Protein AF-A0AAD7AX33-F1 (afdb_monomer)

Sequence (87 aa):
IANVVSTMDIINNILESRGERELRPAVIHAVSLGRKTLQPYYVKTGLSDVYALALVLHPSSKLEYFRANDFDAAWISAVETKLRREF

Foldseek 3Di:
DLVLVVLLVVLVCVCPVCDPVNDDPVVVVVSVVSNVVSVVVVVVCLVDLVNVLVQCPDPPRPLVVCVVPPNDPVSSVVSVVVNVVVD

Organism: Mycena rosella (NCBI:txid1033263)

pLDDT: mean 75.58, std 7.61, range [56.44, 87.94]

Secondary structure (DSSP, 8-state):
-HHHHHHHHHHHHHHHHSHHHHS-HHHHHHHHHHHHHHHHHHHHHHH-HHHHHHHHTSTT--HHHHHHTT--HHHHHHHHHHHHHH-

Solvent-accessible surface area (backbone atoms only — not comparable to full-atom values): 5115 Å² total; per-residue (Å²): 113,64,64,59,55,60,50,48,49,52,48,49,47,56,57,68,74,53,39,82,86,73,51,55,68,70,55,52,52,53,47,52,50,52,48,62,69,45,44,65,59,53,55,45,38,78,71,32,68,69,51,41,49,56,33,54,70,34,96,88,34,51,68,64,57,46,71,72,66,77,50,57,67,68,56,55,50,51,52,53,54,49,50,70,70,80,102

Nearest PDB structures (foldseek):
  3u3b-assembly2_B  TM=3.724E-01  e=6.234E+00  synthetic construct
  7w7u-assembly1_A  TM=4.016E-01  e=7.832E+00  Homo sapiens

Structure (mmCIF, N/CA/C/O backbone):
data_AF-A0AAD7AX33-F1
#
_entry.id   AF-A0AAD7AX33-F1
#
loop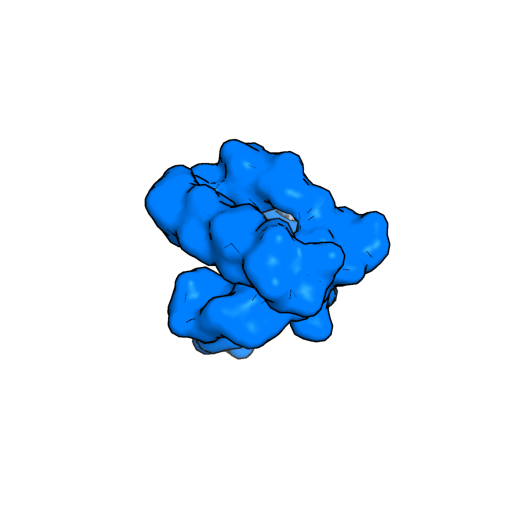_
_atom_site.group_PDB
_atom_site.id
_atom_site.type_symbol
_atom_site.label_atom_id
_atom_site.label_alt_id
_atom_site.label_comp_id
_atom_site.label_asym_id
_atom_site.label_entity_id
_atom_site.label_seq_id
_atom_site.pdbx_PDB_ins_code
_atom_site.Cartn_x
_atom_site.Cartn_y
_atom_site.Cartn_z
_atom_site.occupancy
_atom_site.B_iso_or_equiv
_atom_site.auth_seq_id
_atom_site.auth_comp_id
_atom_site.auth_asym_id
_atom_site.auth_atom_id
_atom_site.pdbx_PDB_model_num
ATOM 1 N N . ILE A 1 1 ? 2.662 -11.645 -0.255 1.00 56.56 1 ILE A N 1
ATOM 2 C CA . ILE A 1 1 ? 3.093 -10.242 -0.481 1.00 56.56 1 ILE A CA 1
ATOM 3 C C . ILE A 1 1 ? 1.961 -9.417 -1.093 1.00 56.56 1 ILE A C 1
ATOM 5 O O . ILE A 1 1 ? 1.628 -8.400 -0.506 1.00 56.56 1 ILE A O 1
ATOM 9 N N . ALA A 1 2 ? 1.287 -9.895 -2.151 1.00 61.22 2 ALA A N 1
ATOM 10 C CA . ALA A 1 2 ? 0.061 -9.279 -2.694 1.00 61.22 2 ALA A CA 1
ATOM 11 C C . ALA A 1 2 ? -0.995 -8.923 -1.636 1.00 61.22 2 ALA A C 1
ATOM 13 O O . ALA A 1 2 ? -1.557 -7.834 -1.658 1.00 61.22 2 ALA A O 1
ATOM 14 N N . ASN A 1 3 ? -1.162 -9.786 -0.631 1.00 72.56 3 ASN A N 1
ATOM 15 C CA . ASN A 1 3 ? -2.117 -9.541 0.444 1.00 72.56 3 ASN A CA 1
ATOM 16 C C . ASN A 1 3 ? -1.824 -8.268 1.266 1.00 72.56 3 ASN A C 1
ATOM 18 O O . ASN A 1 3 ? -2.750 -7.675 1.801 1.00 72.56 3 ASN A O 1
ATOM 22 N N . VAL A 1 4 ? -0.562 -7.824 1.364 1.00 73.38 4 VAL A N 1
ATOM 23 C CA . VAL A 1 4 ? -0.186 -6.613 2.122 1.00 73.38 4 VAL A CA 1
ATOM 24 C C . VAL A 1 4 ? -0.755 -5.359 1.465 1.00 73.38 4 VAL A C 1
ATOM 26 O O . VAL A 1 4 ? -1.291 -4.509 2.165 1.00 73.38 4 VAL A O 1
ATOM 29 N N . VAL A 1 5 ? -0.668 -5.272 0.137 1.00 76.31 5 VAL A N 1
ATOM 30 C CA . VAL A 1 5 ? -1.161 -4.133 -0.647 1.00 76.31 5 VAL A CA 1
ATOM 31 C C . VAL A 1 5 ? -2.685 -4.063 -0.566 1.00 76.31 5 VAL A C 1
ATOM 33 O O . VAL A 1 5 ? -3.225 -3.079 -0.075 1.00 76.31 5 VAL A O 1
ATOM 36 N N . SER A 1 6 ? -3.374 -5.161 -0.890 1.00 76.12 6 SER A N 1
ATOM 37 C CA . SER A 1 6 ? -4.841 -5.208 -0.824 1.00 76.12 6 SER A CA 1
ATOM 38 C C . SER A 1 6 ? -5.384 -4.968 0.590 1.00 76.12 6 SER A C 1
ATOM 40 O O . SER A 1 6 ? -6.407 -4.313 0.758 1.00 76.12 6 SER A O 1
ATOM 42 N N . THR A 1 7 ? -4.698 -5.461 1.629 1.00 82.69 7 THR A N 1
ATOM 43 C CA . THR A 1 7 ? -5.098 -5.211 3.025 1.00 82.69 7 THR A CA 1
ATOM 44 C C . THR A 1 7 ? -4.886 -3.748 3.420 1.00 82.69 7 THR A C 1
ATOM 46 O O . THR A 1 7 ? -5.713 -3.193 4.142 1.00 82.69 7 THR A O 1
ATOM 49 N N . MET A 1 8 ? -3.810 -3.108 2.948 1.00 83.81 8 MET A N 1
ATOM 50 C CA . MET A 1 8 ? -3.552 -1.689 3.201 1.00 83.81 8 MET A CA 1
ATOM 51 C C . MET A 1 8 ? -4.629 -0.802 2.568 1.00 83.81 8 MET A C 1
ATOM 53 O O . MET A 1 8 ? -5.126 0.104 3.234 1.00 83.81 8 MET A O 1
ATOM 57 N N . ASP A 1 9 ? -5.059 -1.108 1.342 1.00 80.62 9 ASP A N 1
ATOM 58 C CA . ASP A 1 9 ? -6.140 -0.372 0.674 1.00 80.62 9 ASP A CA 1
ATOM 59 C C . ASP A 1 9 ? -7.473 -0.521 1.394 1.00 80.62 9 ASP A C 1
ATOM 61 O O . ASP A 1 9 ? -8.193 0.456 1.568 1.00 80.62 9 ASP A O 1
ATOM 65 N N . ILE A 1 10 ? -7.803 -1.735 1.850 1.00 83.88 10 ILE A N 1
ATOM 66 C CA . ILE A 1 10 ? -9.016 -1.977 2.640 1.00 83.88 10 ILE A CA 1
ATOM 67 C C . ILE A 1 10 ? -8.981 -1.131 3.915 1.00 83.88 10 ILE A C 1
ATOM 69 O O . ILE A 1 10 ? -9.976 -0.503 4.266 1.00 83.88 10 ILE A O 1
ATOM 73 N N . ILE A 1 11 ? -7.835 -1.088 4.598 1.00 84.88 11 ILE A N 1
ATOM 74 C CA . ILE A 1 11 ? -7.652 -0.283 5.807 1.00 84.88 11 ILE A CA 1
ATOM 75 C C . ILE A 1 11 ? -7.815 1.211 5.506 1.00 84.88 11 ILE A C 1
ATOM 77 O O . ILE A 1 11 ? -8.547 1.888 6.227 1.00 84.88 11 ILE A O 1
ATOM 81 N N . ASN A 1 12 ? -7.179 1.721 4.451 1.00 83.06 12 ASN A N 1
ATOM 82 C CA . ASN A 1 12 ? -7.286 3.128 4.064 1.00 83.06 12 ASN A CA 1
ATOM 83 C C . ASN A 1 12 ? -8.722 3.484 3.666 1.00 83.06 12 ASN A C 1
ATOM 85 O O . ASN A 1 12 ? -9.276 4.434 4.207 1.00 83.06 12 ASN A O 1
ATOM 89 N N . ASN A 1 13 ? -9.374 2.654 2.851 1.00 82.88 13 ASN A N 1
ATOM 90 C CA . ASN A 1 13 ? -10.766 2.841 2.455 1.00 82.88 13 ASN A CA 1
ATOM 91 C C . ASN A 1 13 ? -11.709 2.819 3.669 1.00 82.88 13 ASN A C 1
ATOM 93 O O . ASN A 1 13 ? -12.590 3.662 3.774 1.00 82.88 13 ASN A O 1
ATOM 97 N N . ILE A 1 14 ? -11.522 1.923 4.644 1.00 81.81 14 ILE A N 1
ATOM 98 C CA . ILE A 1 14 ? -12.334 1.925 5.877 1.00 81.81 14 ILE A CA 1
ATOM 99 C C . ILE A 1 14 ? -12.157 3.234 6.660 1.00 81.81 14 ILE A C 1
ATOM 101 O O . ILE A 1 14 ? -13.140 3.767 7.178 1.00 81.81 14 ILE A O 1
ATOM 105 N N . LEU A 1 15 ? -10.926 3.745 6.750 1.00 78.06 15 LEU A N 1
ATOM 106 C CA . LEU A 1 15 ? -10.626 4.996 7.449 1.00 78.06 15 LEU A CA 1
ATOM 107 C C . LEU A 1 15 ? -11.175 6.227 6.705 1.00 78.06 15 LEU A C 1
ATOM 109 O O . LEU A 1 15 ? -11.659 7.154 7.349 1.00 78.06 15 LEU A O 1
ATOM 113 N N . GLU A 1 16 ? -11.130 6.224 5.373 1.00 78.69 16 GLU A N 1
ATOM 114 C CA . GLU A 1 16 ? -11.573 7.328 4.512 1.00 78.69 16 GLU A CA 1
ATOM 115 C C . GLU A 1 16 ? -13.097 7.348 4.303 1.00 78.69 16 GLU A C 1
ATOM 117 O O . GLU A 1 16 ? -13.710 8.412 4.361 1.00 78.69 16 GLU A O 1
ATOM 122 N N . SER A 1 17 ? -13.729 6.186 4.101 1.00 70.44 17 SER A N 1
ATOM 123 C CA . SER A 1 17 ? -15.150 6.073 3.728 1.00 70.44 17 SER A CA 1
ATOM 124 C C . SER A 1 17 ? -16.123 6.238 4.890 1.00 70.44 17 SER A C 1
ATOM 126 O O . SER A 1 17 ? -17.197 6.807 4.707 1.00 70.44 17 SER A O 1
ATOM 128 N N . ARG A 1 18 ? -15.788 5.735 6.084 1.00 63.66 18 ARG A N 1
ATOM 129 C CA . ARG A 1 18 ? -16.724 5.750 7.221 1.00 63.66 18 ARG A CA 1
ATOM 130 C C . ARG A 1 18 ? -16.582 6.975 8.114 1.00 63.66 18 ARG A C 1
ATOM 132 O O . ARG A 1 18 ? -17.477 7.241 8.910 1.00 63.66 18 ARG A O 1
ATOM 139 N N . GLY A 1 19 ? -15.506 7.749 7.961 1.00 58.72 19 GLY A N 1
ATOM 140 C CA . GLY A 1 19 ? -15.170 8.859 8.849 1.00 58.72 19 GLY A CA 1
ATOM 141 C C . GLY A 1 19 ? -14.996 8.407 10.309 1.00 58.72 19 GLY A C 1
ATOM 142 O O . GLY A 1 19 ? -15.612 7.458 10.793 1.00 58.72 19 GLY A O 1
ATOM 143 N N . GLU A 1 20 ? -14.180 9.109 11.089 1.00 56.44 20 GLU A N 1
ATOM 144 C CA . GLU A 1 20 ? -13.975 8.765 12.510 1.00 56.44 20 GLU A CA 1
ATOM 145 C C . GLU A 1 20 ? 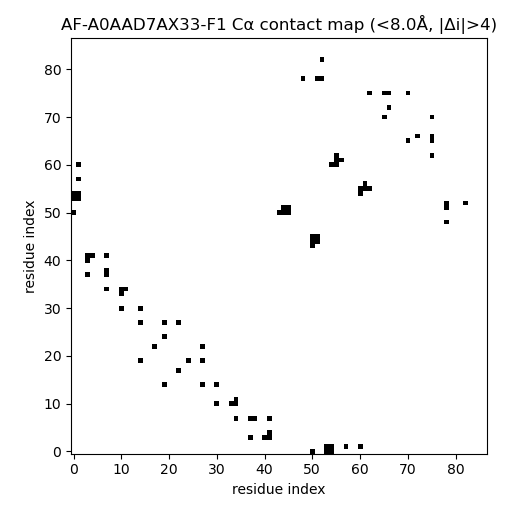-15.273 8.772 13.348 1.00 56.44 20 GLU A C 1
ATOM 147 O O . GLU A 1 20 ? -15.300 8.245 14.456 1.00 56.44 20 GLU A O 1
ATOM 152 N N . ARG A 1 21 ? -16.363 9.353 12.827 1.00 58.88 21 ARG A N 1
ATOM 153 C CA . ARG A 1 21 ? -17.648 9.504 13.524 1.00 58.88 21 ARG A CA 1
ATOM 154 C C . ARG A 1 21 ? -18.531 8.256 13.514 1.00 58.88 21 ARG A C 1
ATOM 156 O O . ARG A 1 21 ? -19.385 8.145 14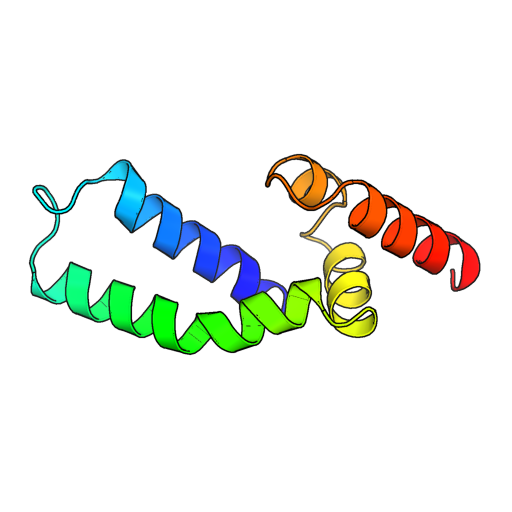.388 1.00 58.88 21 ARG A O 1
ATOM 163 N N . GLU A 1 22 ? -18.354 7.342 12.560 1.00 68.06 22 GLU A N 1
ATOM 164 C CA . GLU A 1 22 ? -19.212 6.152 12.428 1.00 68.06 22 GLU A CA 1
ATOM 165 C C . GLU A 1 22 ? -18.572 4.891 13.043 1.00 68.06 22 GLU A C 1
ATOM 167 O O . GLU A 1 22 ? -19.254 3.923 13.387 1.00 68.06 22 GLU A O 1
ATOM 172 N N . LEU A 1 23 ? -17.249 4.908 13.236 1.00 76.31 23 LEU A N 1
ATOM 173 C CA . LEU A 1 23 ? -16.485 3.796 13.793 1.00 76.31 23 LEU A CA 1
ATOM 174 C C . LEU A 1 23 ? -16.274 3.950 15.302 1.00 76.31 23 LEU A C 1
ATOM 176 O O . LEU A 1 23 ? -15.969 5.021 15.819 1.00 76.31 23 LEU A O 1
ATOM 180 N N . ARG A 1 24 ? -16.372 2.835 16.035 1.00 83.62 24 ARG A N 1
ATOM 181 C CA . ARG A 1 24 ? -16.037 2.821 17.467 1.00 83.62 24 ARG A CA 1
ATOM 182 C C . ARG A 1 24 ? -14.542 3.134 17.652 1.00 83.62 24 ARG A C 1
ATOM 184 O O . ARG A 1 24 ? -13.733 2.564 16.918 1.00 83.62 24 ARG A O 1
ATOM 191 N N . PRO A 1 25 ? -14.144 3.898 18.688 1.00 83.94 25 PRO A N 1
ATOM 192 C CA . PRO A 1 25 ? -12.737 4.239 18.934 1.00 83.94 25 PRO A CA 1
ATOM 193 C C . PRO A 1 25 ? -11.799 3.025 18.972 1.00 83.94 25 PRO A C 1
ATOM 195 O O . PRO A 1 25 ? -10.711 3.050 18.406 1.00 83.94 25 PRO A O 1
ATOM 198 N N . ALA A 1 26 ? -12.248 1.911 19.558 1.00 85.69 26 ALA A N 1
ATOM 199 C CA . ALA A 1 26 ? -11.482 0.664 19.593 1.00 85.69 26 ALA A CA 1
ATOM 200 C C . ALA A 1 26 ? -11.176 0.097 18.192 1.00 85.69 26 ALA A C 1
ATOM 202 O O . ALA A 1 26 ? -10.085 -0.419 17.958 1.00 85.69 26 ALA A O 1
ATOM 203 N N . VAL A 1 27 ? -12.115 0.225 17.249 1.00 84.12 27 VAL A N 1
ATOM 204 C CA . VAL A 1 27 ? -11.936 -0.220 15.859 1.00 84.12 27 VAL A CA 1
ATOM 205 C C . VAL A 1 27 ? -10.951 0.697 15.143 1.00 84.12 27 VAL A C 1
ATOM 207 O O . VAL A 1 27 ? -10.036 0.204 14.493 1.00 84.12 27 VAL A O 1
ATOM 210 N N . ILE A 1 28 ? -11.067 2.015 15.331 1.00 83.31 28 ILE A N 1
ATOM 211 C CA . ILE A 1 28 ? -10.126 2.994 14.764 1.00 83.31 28 ILE A CA 1
ATOM 212 C C . ILE A 1 28 ? -8.701 2.707 15.246 1.00 83.31 28 ILE A C 1
ATOM 214 O O . ILE A 1 28 ? -7.771 2.683 14.438 1.00 83.31 28 ILE A O 1
ATOM 218 N N . HIS A 1 29 ? -8.516 2.427 16.539 1.00 86.06 29 HIS A N 1
ATOM 219 C CA . HIS A 1 29 ? -7.205 2.087 17.092 1.00 86.06 29 HIS A CA 1
ATOM 220 C C . HIS A 1 29 ? -6.643 0.780 16.526 1.00 86.06 29 HIS A C 1
ATOM 222 O O . HIS A 1 29 ? -5.476 0.747 16.135 1.00 86.06 29 HIS A 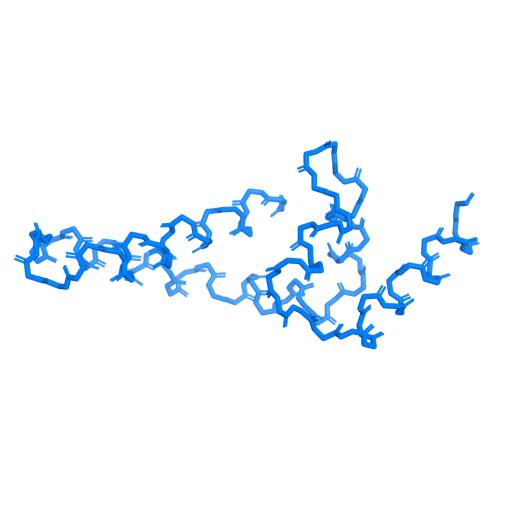O 1
ATOM 228 N N . ALA A 1 30 ? -7.456 -0.276 16.433 1.00 87.94 30 ALA A N 1
ATOM 229 C CA . ALA A 1 30 ? -7.026 -1.552 15.865 1.00 87.94 30 ALA A CA 1
ATOM 230 C C . ALA A 1 30 ? -6.630 -1.416 14.383 1.00 87.94 30 ALA A C 1
ATOM 232 O O . ALA A 1 30 ? -5.570 -1.890 13.972 1.00 87.94 30 ALA A O 1
ATOM 233 N N . VAL A 1 31 ? -7.440 -0.706 13.594 1.00 84.25 31 VAL A N 1
ATOM 234 C CA . VAL A 1 31 ? -7.190 -0.452 12.168 1.00 84.25 31 VAL A CA 1
ATOM 235 C C . VAL A 1 31 ? -5.955 0.436 11.975 1.00 84.25 31 VAL A C 1
ATOM 237 O O . VAL A 1 31 ? -5.098 0.134 11.145 1.00 84.25 31 VAL A O 1
ATOM 240 N N . SER A 1 32 ? -5.792 1.477 12.794 1.00 84.38 32 SER A N 1
ATOM 241 C CA . SER A 1 32 ? -4.610 2.350 12.772 1.00 84.38 32 SER A CA 1
ATOM 242 C C . SER A 1 32 ? -3.325 1.603 13.129 1.00 84.38 32 SER A C 1
ATOM 244 O O . SER A 1 32 ? -2.278 1.847 12.524 1.00 84.38 32 SER A O 1
ATOM 246 N N . LEU A 1 33 ? -3.396 0.674 14.087 1.00 87.94 33 LEU A N 1
ATOM 247 C CA . LEU A 1 33 ? -2.281 -0.201 14.437 1.00 87.94 33 LEU A CA 1
ATOM 248 C C . LEU A 1 33 ? -1.933 -1.137 13.272 1.00 87.94 33 LEU A C 1
ATOM 250 O O . LEU A 1 33 ? -0.762 -1.247 12.916 1.00 87.94 33 LEU A O 1
ATOM 254 N N . GLY A 1 34 ? -2.941 -1.743 12.635 1.00 86.56 34 GLY A N 1
ATOM 255 C CA . GLY A 1 34 ? -2.769 -2.545 11.422 1.00 86.56 34 GLY A CA 1
ATOM 256 C C . GLY A 1 34 ? -2.071 -1.765 10.306 1.00 86.56 34 GLY A C 1
ATOM 257 O O . GLY A 1 34 ? -1.052 -2.220 9.785 1.00 86.56 34 GLY A O 1
ATOM 258 N N . ARG A 1 35 ? -2.535 -0.541 10.018 1.00 85.25 35 ARG A N 1
ATOM 259 C CA . ARG A 1 35 ? -1.906 0.369 9.046 1.00 85.25 35 ARG A CA 1
ATOM 260 C C . ARG A 1 35 ? -0.436 0.622 9.375 1.00 85.25 35 ARG A C 1
ATOM 262 O O . ARG A 1 35 ? 0.426 0.470 8.516 1.00 85.25 35 ARG A O 1
ATOM 269 N N . LYS A 1 36 ? -0.129 0.970 10.630 1.00 86.62 36 LYS A N 1
ATOM 270 C CA . LYS A 1 36 ? 1.241 1.277 11.073 1.00 86.62 36 LYS A CA 1
ATOM 271 C C . LYS A 1 36 ? 2.177 0.075 10.930 1.00 86.62 36 LYS A C 1
ATOM 273 O O . LYS A 1 36 ? 3.330 0.250 10.546 1.00 86.62 36 LYS A O 1
ATOM 278 N N . THR A 1 37 ? 1.683 -1.129 11.202 1.00 86.44 37 THR A N 1
ATOM 279 C CA . THR A 1 37 ? 2.449 -2.373 11.046 1.00 86.44 37 THR A CA 1
ATOM 280 C C . THR A 1 37 ? 2.706 -2.714 9.577 1.00 86.44 37 THR A C 1
ATOM 282 O O . THR A 1 37 ? 3.781 -3.211 9.244 1.00 86.44 37 THR A O 1
ATOM 285 N N . LEU A 1 38 ? 1.749 -2.435 8.687 1.00 81.44 38 LEU A N 1
ATOM 286 C CA . LEU A 1 38 ? 1.859 -2.733 7.256 1.00 81.44 38 LEU A CA 1
ATOM 287 C C . LEU A 1 38 ? 2.622 -1.652 6.466 1.00 81.44 38 LEU A C 1
ATOM 289 O O . LEU A 1 38 ? 3.243 -1.975 5.453 1.00 81.44 38 LEU A O 1
ATOM 293 N N . GLN A 1 39 ? 2.660 -0.405 6.952 1.00 81.31 39 GLN A N 1
ATOM 294 C CA . GLN A 1 39 ? 3.315 0.741 6.302 1.00 81.31 39 GLN A CA 1
ATOM 295 C C . GLN A 1 39 ? 4.749 0.458 5.808 1.00 81.31 39 GLN A C 1
ATOM 297 O O . GLN A 1 39 ? 5.042 0.789 4.659 1.00 81.31 39 GLN A O 1
ATOM 302 N N . PRO A 1 40 ? 5.660 -0.169 6.584 1.00 81.06 40 PRO A N 1
ATOM 303 C CA . PRO A 1 40 ? 7.028 -0.405 6.120 1.00 81.06 40 PRO A CA 1
ATOM 304 C C . PRO A 1 40 ? 7.094 -1.374 4.935 1.00 81.06 40 PRO A C 1
ATOM 306 O O . PRO A 1 40 ? 7.953 -1.235 4.066 1.00 81.06 40 PRO A O 1
ATOM 309 N N . TYR A 1 41 ? 6.190 -2.354 4.886 1.00 75.56 41 TYR A N 1
ATOM 310 C CA . TYR A 1 41 ? 6.104 -3.317 3.789 1.00 75.56 41 TYR A CA 1
ATOM 311 C C . TYR A 1 41 ? 5.458 -2.691 2.553 1.00 75.56 41 TYR A C 1
ATOM 313 O O . TYR A 1 41 ? 5.912 -2.934 1.436 1.00 75.56 41 TYR A O 1
ATOM 321 N N . TYR A 1 42 ? 4.462 -1.829 2.756 1.00 74.81 42 TYR A N 1
ATOM 322 C CA . TYR A 1 42 ? 3.851 -1.038 1.692 1.00 74.81 42 TYR A CA 1
ATOM 323 C C . TYR A 1 42 ? 4.870 -0.094 1.034 1.00 74.81 42 TYR A C 1
ATOM 325 O O . TYR A 1 42 ? 5.028 -0.092 -0.179 1.00 74.81 42 TYR A O 1
ATOM 333 N N . VAL A 1 43 ? 5.673 0.622 1.825 1.00 74.25 43 VAL A N 1
ATOM 334 C CA . VAL A 1 43 ? 6.741 1.490 1.295 1.00 74.25 43 VAL A CA 1
ATOM 335 C C . VAL A 1 43 ? 7.795 0.681 0.532 1.00 74.25 43 VAL A C 1
ATOM 337 O O . VAL A 1 43 ? 8.177 1.045 -0.578 1.00 74.25 43 VAL A O 1
ATOM 340 N N . LYS A 1 44 ? 8.229 -0.466 1.072 1.00 71.38 44 LYS A N 1
ATOM 341 C CA . LYS A 1 44 ? 9.177 -1.361 0.381 1.00 71.38 44 LYS A CA 1
ATOM 342 C C . LYS A 1 44 ? 8.639 -1.906 -0.940 1.00 71.38 44 LYS A C 1
ATOM 344 O O . LYS A 1 44 ? 9.430 -2.219 -1.823 1.00 71.38 44 LYS A O 1
ATOM 349 N N . THR A 1 45 ? 7.321 -1.991 -1.077 1.00 68.88 45 THR A N 1
ATOM 350 C CA . THR A 1 45 ? 6.666 -2.448 -2.300 1.00 68.88 45 THR A CA 1
ATOM 351 C C . THR A 1 45 ? 6.892 -1.488 -3.471 1.00 68.88 45 THR A C 1
ATOM 353 O O . THR A 1 45 ? 7.133 -1.944 -4.583 1.00 68.88 45 THR A O 1
ATOM 356 N N . GLY A 1 46 ? 6.889 -0.175 -3.221 1.00 64.81 46 GLY A N 1
ATOM 357 C CA . GLY A 1 46 ? 7.229 0.829 -4.236 1.00 64.81 46 GLY A CA 1
ATOM 358 C C . GLY A 1 46 ? 8.737 0.995 -4.466 1.00 64.81 46 GLY A C 1
ATOM 359 O O . GLY A 1 46 ? 9.151 1.441 -5.528 1.00 64.81 46 GLY A O 1
ATOM 360 N N . LEU A 1 47 ? 9.576 0.619 -3.494 1.00 66.88 47 LEU A N 1
ATOM 361 C CA . LEU A 1 47 ? 11.031 0.827 -3.559 1.00 66.88 47 LEU A CA 1
ATOM 362 C C . LEU A 1 47 ? 11.829 -0.378 -4.082 1.00 66.88 47 LEU A C 1
ATOM 364 O O . LEU A 1 47 ? 12.988 -0.217 -4.453 1.00 66.88 47 LEU A O 1
ATOM 368 N N . SER A 1 48 ? 11.258 -1.585 -4.078 1.00 73.12 48 SER A N 1
ATOM 369 C CA . SER A 1 48 ? 11.948 -2.805 -4.506 1.00 73.12 48 SER A CA 1
ATOM 370 C C . SER A 1 48 ? 11.366 -3.344 -5.808 1.00 73.12 48 SER A C 1
ATOM 372 O O . SER A 1 48 ? 10.220 -3.786 -5.851 1.00 73.12 48 SER A O 1
ATOM 374 N N . ASP A 1 49 ? 12.206 -3.403 -6.842 1.00 69.81 49 ASP A N 1
ATOM 375 C CA . ASP A 1 49 ? 11.864 -3.982 -8.147 1.00 69.81 49 ASP A CA 1
ATOM 376 C C . ASP A 1 49 ? 11.337 -5.419 -8.044 1.00 69.81 49 ASP A C 1
ATOM 378 O O . ASP A 1 49 ? 10.398 -5.796 -8.737 1.00 69.81 49 ASP A O 1
ATOM 382 N N . VAL A 1 50 ? 11.911 -6.216 -7.138 1.00 72.50 50 VAL A N 1
ATOM 383 C CA . VAL A 1 50 ? 11.521 -7.617 -6.919 1.00 72.50 50 VAL A CA 1
ATOM 384 C C . VAL A 1 50 ? 10.107 -7.708 -6.345 1.00 72.50 50 VAL A C 1
ATOM 386 O O . VAL A 1 50 ? 9.320 -8.555 -6.763 1.00 72.50 50 VAL A O 1
ATOM 389 N N . TYR A 1 51 ? 9.758 -6.821 -5.410 1.00 69.81 51 TYR A N 1
ATOM 390 C CA . TYR A 1 51 ? 8.399 -6.755 -4.867 1.00 69.81 51 TYR A CA 1
ATOM 391 C C . TYR A 1 51 ? 7.400 -6.257 -5.916 1.00 69.81 51 TYR A C 1
ATOM 393 O O . TYR A 1 51 ? 6.292 -6.785 -5.992 1.00 69.81 51 TYR A O 1
ATOM 401 N N . ALA A 1 52 ? 7.802 -5.292 -6.745 1.00 72.62 52 ALA A N 1
ATOM 402 C CA . ALA A 1 52 ? 6.992 -4.771 -7.840 1.00 72.62 52 ALA A CA 1
ATOM 403 C C . ALA A 1 52 ? 6.670 -5.852 -8.886 1.00 72.62 52 ALA A C 1
ATOM 405 O O . ALA A 1 52 ? 5.506 -6.073 -9.220 1.00 72.62 52 ALA A O 1
ATOM 406 N N . LEU A 1 53 ? 7.690 -6.585 -9.343 1.00 75.00 53 LEU A N 1
ATOM 407 C CA . LEU A 1 53 ? 7.549 -7.701 -10.282 1.00 75.00 53 LEU A CA 1
ATOM 408 C C . LEU A 1 53 ? 6.682 -8.819 -9.697 1.00 75.00 53 LEU A C 1
ATOM 410 O O . LEU A 1 53 ? 5.767 -9.296 -10.365 1.00 75.00 53 LEU A O 1
ATOM 414 N N . ALA A 1 54 ? 6.902 -9.193 -8.431 1.00 77.19 54 ALA A N 1
ATOM 415 C CA . ALA A 1 54 ? 6.099 -10.212 -7.755 1.00 77.19 54 ALA A CA 1
ATOM 416 C C . ALA A 1 54 ? 4.613 -9.835 -7.646 1.00 77.19 54 ALA A C 1
ATOM 418 O O . ALA A 1 54 ? 3.756 -10.718 -7.619 1.00 77.19 54 ALA A O 1
ATOM 419 N N . LEU A 1 55 ? 4.294 -8.541 -7.576 1.00 75.25 55 LEU A N 1
ATOM 420 C CA . LEU A 1 55 ? 2.912 -8.075 -7.596 1.00 75.25 55 LEU A CA 1
ATOM 421 C C . LEU A 1 55 ? 2.321 -8.077 -8.995 1.00 75.25 55 LEU A C 1
ATOM 423 O O . LEU A 1 55 ? 1.201 -8.535 -9.149 1.00 75.25 55 LEU A O 1
ATOM 427 N N . VAL A 1 56 ? 3.052 -7.618 -10.008 1.00 76.25 56 VAL A N 1
ATOM 428 C CA . VAL A 1 56 ? 2.566 -7.639 -11.398 1.00 76.25 56 VAL A CA 1
ATOM 429 C C . VAL A 1 56 ? 2.360 -9.069 -11.915 1.00 76.25 56 VAL A C 1
ATOM 431 O O . VAL A 1 56 ? 1.461 -9.315 -12.713 1.00 76.25 56 VAL A O 1
ATOM 434 N N . LEU A 1 57 ? 3.164 -10.022 -11.439 1.00 76.25 57 LEU A N 1
ATOM 435 C CA . LEU A 1 57 ? 3.060 -11.443 -11.783 1.00 76.25 57 LEU A CA 1
ATOM 436 C C . LEU A 1 57 ? 1.998 -12.203 -10.970 1.00 76.25 57 LEU A C 1
ATOM 438 O O . LEU A 1 57 ? 1.740 -13.376 -11.244 1.00 76.25 57 LEU A O 1
ATOM 442 N N . HIS A 1 58 ? 1.388 -11.587 -9.955 1.00 73.81 58 HIS A N 1
ATOM 443 C CA . HIS A 1 58 ? 0.397 -12.271 -9.134 1.00 73.81 58 HIS A CA 1
ATOM 444 C C . HIS A 1 58 ? -0.946 -12.388 -9.890 1.00 73.81 58 HIS A C 1
ATOM 446 O O . HIS A 1 58 ? -1.417 -11.392 -10.439 1.00 73.81 58 HIS A O 1
ATOM 452 N N . PRO A 1 59 ? -1.637 -13.550 -9.871 1.00 68.00 59 PRO A N 1
ATOM 453 C CA . PRO A 1 59 ? -2.834 -13.801 -10.693 1.00 68.00 59 PRO A CA 1
ATOM 454 C C . PRO A 1 59 ? -3.973 -12.791 -10.501 1.00 68.00 59 PRO A C 1
ATOM 456 O O . PRO A 1 59 ? -4.801 -12.589 -11.387 1.00 68.00 59 PRO A O 1
ATOM 459 N N . SER A 1 60 ? -4.030 -12.173 -9.321 1.00 66.31 60 SER A N 1
ATOM 460 C CA . SER A 1 60 ? -5.063 -11.208 -8.933 1.00 66.31 60 SER A CA 1
ATOM 461 C C . SER A 1 60 ? -4.628 -9.747 -9.070 1.00 66.31 60 SER A C 1
ATOM 463 O O . SER A 1 60 ? -5.443 -8.857 -8.849 1.00 66.31 60 SER A O 1
ATOM 465 N N . SER A 1 61 ? -3.364 -9.477 -9.399 1.00 63.00 61 SER A N 1
ATOM 466 C CA . SER A 1 61 ? -2.790 -8.129 -9.388 1.00 63.00 61 SER A CA 1
ATOM 467 C C . SER A 1 61 ? -2.338 -7.753 -10.794 1.00 63.00 61 SER A C 1
ATOM 469 O O . SER A 1 61 ? -1.253 -8.092 -11.247 1.00 63.00 61 SER A O 1
ATOM 471 N N . LYS A 1 62 ? -3.216 -7.047 -11.506 1.00 69.00 62 LYS A N 1
ATOM 472 C CA . LYS A 1 62 ? -2.958 -6.562 -12.865 1.00 69.00 62 LYS A CA 1
ATOM 473 C C . LYS A 1 62 ? -2.198 -5.237 -12.819 1.00 69.00 62 LYS A C 1
ATOM 475 O O . LYS A 1 62 ? -2.419 -4.441 -11.914 1.00 69.00 62 LYS A O 1
ATOM 480 N N . LEU A 1 63 ? -1.398 -4.938 -13.846 1.00 71.62 63 LEU A N 1
ATOM 481 C CA . LEU A 1 63 ? -0.823 -3.595 -14.072 1.00 71.62 63 LEU A CA 1
ATOM 482 C C . LEU A 1 63 ? -1.879 -2.476 -13.985 1.00 71.62 63 LEU A C 1
ATOM 484 O O . LEU A 1 63 ? -1.579 -1.364 -13.563 1.00 71.62 63 LEU A O 1
ATOM 488 N N . GLU A 1 64 ? -3.125 -2.793 -14.337 1.00 72.75 64 GLU A N 1
ATOM 489 C CA . GLU A 1 64 ? -4.288 -1.912 -14.196 1.00 72.75 64 GLU A CA 1
ATOM 490 C C . GLU A 1 64 ? -4.511 -1.427 -12.761 1.00 72.75 64 GLU A C 1
ATOM 492 O O . GLU A 1 64 ? -4.871 -0.272 -12.572 1.00 72.75 64 GLU A O 1
ATOM 497 N N . TYR A 1 65 ? -4.245 -2.262 -11.752 1.00 72.88 65 TYR A N 1
ATOM 498 C CA . TYR A 1 65 ? -4.363 -1.869 -10.350 1.00 72.88 65 TYR A CA 1
ATOM 499 C C . TYR A 1 65 ? -3.389 -0.729 -10.017 1.00 72.88 65 TYR A C 1
ATOM 501 O O . TYR A 1 65 ? -3.796 0.266 -9.426 1.00 72.88 65 TYR A O 1
ATOM 509 N N . PHE A 1 66 ? -2.130 -0.810 -10.454 1.00 72.75 66 PHE A N 1
ATOM 510 C CA . PHE A 1 66 ? -1.159 0.263 -10.210 1.00 72.75 66 PHE A CA 1
ATOM 511 C C . PHE A 1 66 ? -1.514 1.542 -10.965 1.00 72.75 66 PHE A C 1
ATOM 513 O O . PHE A 1 66 ? -1.413 2.630 -10.408 1.00 72.75 66 PHE A O 1
ATOM 520 N N . ARG A 1 67 ? -1.999 1.405 -12.205 1.00 72.31 67 ARG A N 1
ATOM 521 C CA . ARG A 1 67 ? -2.479 2.540 -13.008 1.00 72.31 67 ARG A CA 1
ATOM 522 C C . ARG A 1 67 ? -3.693 3.235 -12.379 1.00 72.31 67 ARG A C 1
ATOM 524 O O . ARG A 1 67 ? -3.870 4.423 -12.602 1.00 72.31 67 ARG A O 1
ATOM 531 N N . ALA A 1 68 ? -4.513 2.508 -11.620 1.00 73.12 68 ALA A N 1
ATOM 532 C CA . ALA A 1 68 ? -5.713 3.035 -10.971 1.00 73.12 68 ALA A CA 1
ATOM 533 C C . ALA A 1 68 ? -5.472 3.632 -9.571 1.00 73.12 68 ALA A C 1
ATOM 535 O O . ALA A 1 68 ? -6.334 4.353 -9.084 1.00 73.12 68 ALA A O 1
ATOM 536 N N . ASN A 1 69 ? -4.339 3.336 -8.922 1.00 67.75 69 ASN A N 1
ATOM 537 C CA . ASN A 1 69 ? -4.039 3.755 -7.543 1.00 67.75 69 ASN A CA 1
ATOM 538 C C . ASN A 1 69 ? -2.955 4.849 -7.466 1.00 67.75 69 ASN A C 1
ATOM 540 O O . ASN A 1 69 ? -2.175 4.874 -6.517 1.00 67.75 69 ASN A O 1
ATOM 544 N N . ASP A 1 70 ? -2.869 5.717 -8.481 1.00 66.94 70 ASP A N 1
ATOM 545 C CA . ASP A 1 70 ? -1.943 6.865 -8.542 1.00 66.94 70 ASP A CA 1
ATOM 546 C C . ASP A 1 70 ? -0.461 6.523 -8.295 1.00 66.94 70 ASP A C 1
ATOM 548 O O . ASP A 1 70 ? 0.332 7.353 -7.841 1.00 66.94 70 ASP A O 1
ATOM 552 N N . PHE A 1 71 ? -0.045 5.294 -8.616 1.00 71.56 71 PHE A N 1
ATOM 553 C CA . PHE A 1 71 ? 1.375 4.965 -8.613 1.00 71.56 71 PHE A CA 1
ATOM 554 C C . PHE A 1 71 ? 2.090 5.749 -9.714 1.00 71.56 71 PHE A C 1
ATOM 556 O O . PHE A 1 71 ? 1.559 5.958 -10.806 1.00 71.56 71 PHE A O 1
ATOM 563 N N . ASP A 1 72 ? 3.325 6.157 -9.424 1.00 76.44 72 ASP A N 1
ATOM 564 C CA 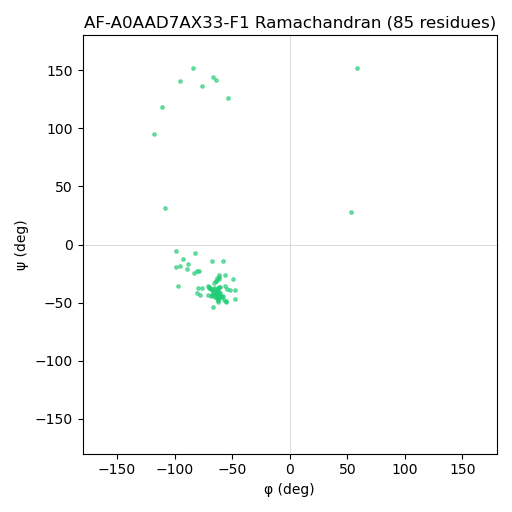. ASP A 1 72 ? 4.132 6.954 -10.338 1.00 76.44 72 ASP A CA 1
ATOM 565 C C . ASP A 1 72 ? 4.242 6.288 -11.724 1.00 76.44 72 ASP A C 1
ATOM 567 O O . ASP A 1 72 ? 4.624 5.123 -11.864 1.00 76.44 72 ASP A O 1
ATOM 571 N N . ALA A 1 73 ? 3.895 7.037 -12.772 1.00 75.00 73 ALA A N 1
ATOM 572 C CA . ALA A 1 73 ? 3.846 6.507 -14.131 1.00 75.00 73 ALA A CA 1
ATOM 573 C C . ALA A 1 73 ? 5.230 6.072 -14.646 1.00 75.00 73 ALA A C 1
ATOM 575 O O . ALA A 1 73 ? 5.325 5.118 -15.426 1.00 75.00 73 ALA A O 1
ATOM 576 N N . ALA A 1 74 ? 6.309 6.729 -14.200 1.00 76.56 74 ALA A N 1
ATOM 577 C CA . ALA A 1 74 ? 7.667 6.328 -14.551 1.00 76.56 74 ALA A CA 1
ATOM 578 C C . ALA A 1 74 ? 8.051 5.018 -13.848 1.00 76.56 74 ALA A C 1
ATOM 580 O O . ALA A 1 74 ? 8.679 4.159 -14.468 1.00 76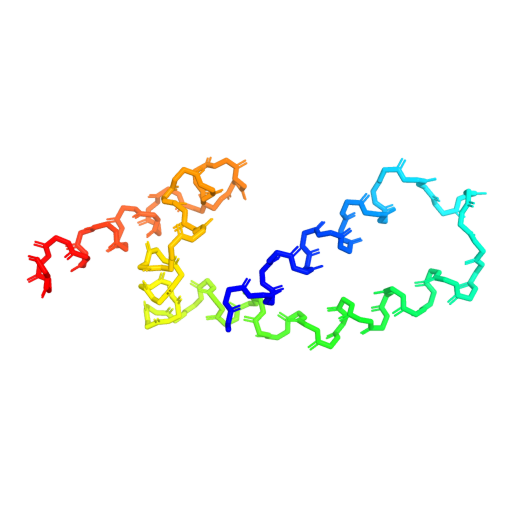.56 74 ALA A O 1
ATOM 581 N N . TRP A 1 75 ? 7.597 4.810 -12.610 1.00 77.88 75 TRP A N 1
ATOM 582 C CA . TRP A 1 75 ? 7.728 3.534 -11.909 1.00 77.88 75 TRP A CA 1
ATOM 583 C C . TRP A 1 75 ? 6.971 2.405 -12.620 1.00 77.88 75 TRP A C 1
ATOM 585 O O . TRP A 1 75 ? 7.555 1.355 -12.888 1.00 77.88 75 TRP A O 1
ATOM 595 N N . ILE A 1 76 ? 5.710 2.627 -13.013 1.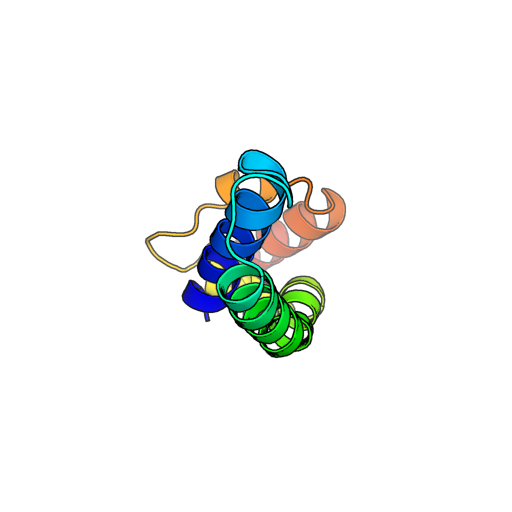00 76.19 76 ILE A N 1
ATOM 596 C CA . ILE A 1 76 ? 4.909 1.628 -13.747 1.00 76.19 76 ILE A CA 1
ATOM 597 C C . ILE A 1 76 ? 5.606 1.242 -15.061 1.00 76.19 76 ILE A C 1
ATOM 599 O O . ILE A 1 76 ? 5.736 0.057 -15.374 1.00 76.19 76 ILE A O 1
ATOM 603 N N . SER A 1 77 ? 6.110 2.232 -15.804 1.00 80.56 77 SER A N 1
ATOM 604 C CA . SER A 1 77 ? 6.854 2.018 -17.052 1.00 80.56 77 SER A CA 1
ATOM 605 C C . SER A 1 77 ? 8.163 1.249 -16.833 1.00 80.56 77 SER A C 1
ATOM 607 O O . SER A 1 77 ? 8.503 0.350 -17.611 1.00 80.56 77 SER A O 1
ATOM 609 N N . ALA A 1 78 ? 8.889 1.539 -15.748 1.00 81.19 78 ALA A N 1
ATOM 610 C CA . ALA A 1 78 ? 10.118 0.835 -15.396 1.00 81.19 78 ALA A CA 1
ATOM 611 C C . ALA A 1 78 ? 9.860 -0.645 -15.069 1.00 81.19 78 ALA A C 1
ATOM 613 O O . ALA A 1 78 ? 10.608 -1.512 -15.528 1.00 81.19 78 ALA A O 1
ATOM 614 N N . VAL A 1 79 ? 8.787 -0.943 -14.330 1.00 77.62 79 VAL A N 1
ATOM 615 C CA . VAL A 1 79 ? 8.382 -2.318 -14.002 1.00 77.62 79 VAL A CA 1
ATOM 616 C C . VAL A 1 79 ? 7.917 -3.064 -15.255 1.00 77.62 79 VAL A C 1
ATOM 618 O O . VAL A 1 79 ? 8.349 -4.192 -15.480 1.00 77.62 79 VAL A O 1
ATOM 621 N N . GLU A 1 80 ? 7.118 -2.433 -16.121 1.00 79.94 80 GLU A N 1
ATOM 622 C CA . GLU A 1 80 ? 6.676 -3.026 -17.392 1.00 79.94 80 GLU A CA 1
ATOM 623 C C . GLU A 1 80 ? 7.860 -3.325 -18.328 1.00 79.94 80 GLU A C 1
ATOM 625 O O . GLU A 1 80 ? 7.932 -4.391 -18.942 1.00 79.94 80 GLU A O 1
ATOM 630 N N . THR A 1 81 ? 8.833 -2.414 -18.396 1.00 82.62 81 THR A N 1
ATOM 631 C CA . THR A 1 81 ? 10.051 -2.588 -19.199 1.00 82.62 81 THR A CA 1
ATOM 632 C C . THR A 1 81 ? 10.930 -3.724 -18.676 1.00 82.62 81 THR A C 1
ATOM 634 O O . THR A 1 81 ? 11.541 -4.439 -19.471 1.00 82.62 81 THR A O 1
ATOM 637 N N . LYS A 1 82 ? 11.024 -3.898 -17.351 1.00 78.31 82 LYS A N 1
ATOM 638 C CA . LYS A 1 82 ? 11.747 -5.026 -16.740 1.00 78.31 82 LYS A CA 1
ATOM 639 C C . LYS A 1 82 ? 11.028 -6.345 -17.003 1.00 78.31 82 LYS A C 1
ATOM 641 O O . LYS A 1 82 ? 11.671 -7.292 -17.443 1.00 78.31 82 LYS A O 1
ATOM 646 N N . LEU A 1 83 ? 9.704 -6.369 -16.849 1.00 77.88 83 LEU A N 1
ATOM 647 C CA . LEU A 1 83 ? 8.884 -7.552 -17.105 1.00 77.88 83 LEU A CA 1
ATOM 648 C C . LEU A 1 83 ? 9.062 -8.074 -18.539 1.00 77.88 83 LEU A C 1
ATOM 650 O O . LEU A 1 83 ? 9.328 -9.253 -18.709 1.00 77.88 83 LEU A O 1
ATOM 654 N N . ARG A 1 84 ? 9.002 -7.191 -19.548 1.00 78.50 84 ARG A N 1
ATOM 655 C CA . ARG A 1 84 ? 9.195 -7.532 -20.977 1.00 78.50 84 ARG A CA 1
ATOM 656 C C . ARG A 1 84 ? 10.616 -7.977 -21.348 1.00 78.50 84 ARG A C 1
ATOM 658 O O . ARG A 1 84 ? 10.851 -8.381 -22.482 1.00 78.50 84 ARG A O 1
ATOM 665 N N . ARG A 1 85 ? 11.592 -7.751 -20.467 1.00 79.56 85 ARG A N 1
ATOM 666 C CA . ARG A 1 85 ? 13.002 -8.097 -20.696 1.00 79.56 85 ARG A CA 1
ATOM 667 C C . ARG A 1 85 ? 13.358 -9.435 -20.060 1.00 79.56 85 ARG A C 1
ATOM 669 O O . ARG A 1 85 ? 14.207 -10.140 -20.593 1.00 79.56 85 ARG A O 1
ATOM 676 N N . GLU A 1 86 ? 12.769 -9.732 -18.906 1.00 72.25 86 GLU A N 1
ATOM 677 C CA . GLU A 1 86 ? 13.025 -10.956 -18.141 1.00 72.25 86 GLU A CA 1
ATOM 678 C C . GLU A 1 86 ? 12.096 -12.119 -18.530 1.00 72.25 86 GLU A C 1
ATOM 680 O O 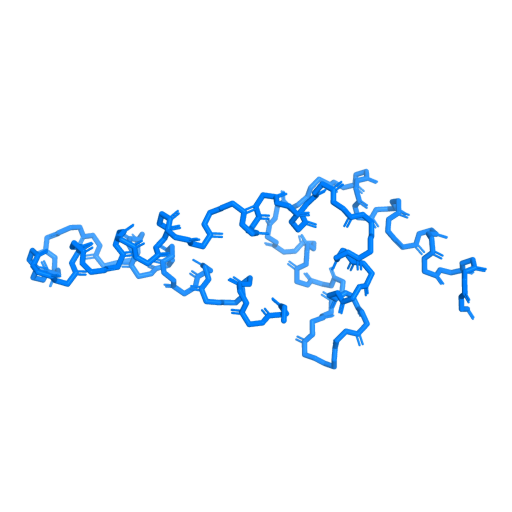. GLU A 1 86 ? 12.466 -13.271 -18.306 1.00 72.25 86 GLU A O 1
ATOM 685 N N . PHE A 1 87 ? 10.939 -11.830 -19.140 1.00 59.75 87 PHE A N 1
ATOM 686 C CA . PHE A 1 87 ? 9.961 -12.793 -19.661 1.00 59.75 87 PHE A CA 1
ATOM 687 C C . PHE A 1 87 ? 9.545 -12.427 -21.088 1.00 59.75 87 PHE A C 1
ATOM 689 O O . PHE A 1 87 ? 9.254 -13.370 -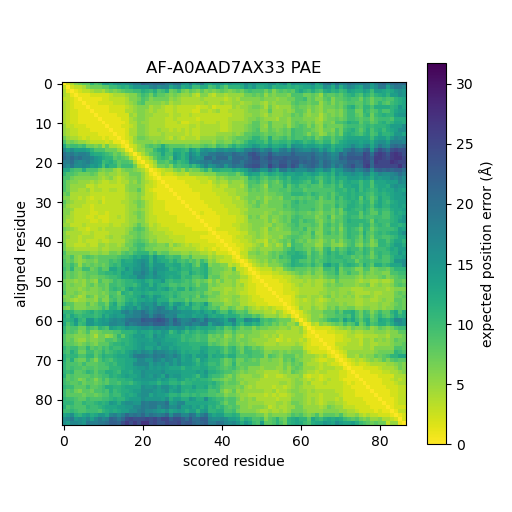21.859 1.00 59.75 87 PHE A O 1
#

Mean predicted aligned error: 8.3 Å

Radius of gyration: 15.02 Å; Cα contacts (8 Å, |Δi|>4): 46; chains: 1; bounding box: 32×23×41 Å